Protein AF-A0AAW7TKP1-F1 (afdb_monomer)

Mean predicted aligned error: 6.32 Å

Sequence (154 aa):
MILLLLFVLLWIGGAIVLLIDHKNSASKWASVIAFVGGFGGLSVVIEENMMPYSASSTVVKLIVDLLSFICHYVTPYAFLMFSITYSGLFSLIYQKRLTYILLTPILFMAIKYPIYPISVPYHIALWWVAPYIVFGICLLLLSYIKETHPILKR

Solvent-accessible surface area (backbone atoms only — not comparable to full-atom values): 7925 Å² total; per-residue (Å²): 111,68,46,55,53,50,21,51,51,26,39,51,53,15,49,51,41,31,69,75,36,59,86,43,65,28,37,40,26,51,17,48,27,24,44,31,48,18,29,39,27,47,20,52,47,47,48,72,70,42,37,86,84,41,74,84,42,66,64,62,54,44,50,32,26,49,27,40,49,41,23,69,50,49,22,44,47,29,46,26,52,18,22,51,51,60,40,66,82,59,54,76,68,54,50,57,51,46,58,59,59,65,42,46,64,50,54,50,47,62,74,75,36,58,56,68,77,62,63,84,58,58,78,65,50,44,73,54,44,50,56,32,47,54,51,22,49,54,36,44,52,54,35,51,55,55,67,74,44,68,83,77,77,119

Foldseek 3Di:
DVLVVQLVVLQVVLVVLCVVCVPQQLSPLSSVLSNLLSLLSVLVVLCVPPCVPPVPDPVSLLSSLVSVLSNLQVNLVSLLLSLVSLLPPDDPVVSVVCNVVLCVVSVVCPVPADSVVDDDPVVSSCVSSVCSNVNSVVSVVNSVVVVVCPVPVD

Radius of gyration: 17.74 Å; Cα contacts (8 Å, |Δi|>4): 163; chains: 1; bounding box: 47×33×51 Å

Organism: NCBI:txid198467

Secondary structure (DSSP, 8-state):
-HHHHHHHHHHHHHHHHHHH-TT-HHHHHHHHHHHHHHHHHHHHHHHHHHHHHHTT-HHHHHHHHHHHHIIIIIHHHHHHHHHHHHH--S-HHHHHHHHHHHHHHHHHHHHHS-TTTT---HHHHHHHHHHHHHHHHHHHHHHHHHHH-GGG--

Structure (mmCIF, N/CA/C/O backbone):
data_AF-A0AAW7TKP1-F1
#
_entry.id   AF-A0AAW7TKP1-F1
#
loop_
_atom_site.group_PDB
_atom_site.id
_atom_site.type_symbol
_atom_site.label_atom_id
_atom_site.label_alt_id
_atom_site.label_comp_id
_atom_site.label_asym_id
_atom_site.label_entity_id
_atom_site.label_seq_id
_atom_site.pdbx_PDB_ins_code
_atom_site.Cartn_x
_atom_site.Cartn_y
_atom_site.Cartn_z
_atom_site.occupancy
_atom_site.B_iso_or_equiv
_atom_site.auth_seq_id
_atom_site.auth_comp_id
_atom_site.auth_asym_id
_atom_site.auth_atom_id
_atom_site.pdbx_PDB_model_num
ATOM 1 N N . MET A 1 1 ? -0.228 14.070 -18.454 1.00 72.94 1 MET A N 1
ATOM 2 C CA . MET A 1 1 ? -0.538 15.280 -17.639 1.00 72.94 1 MET A CA 1
ATOM 3 C C . MET A 1 1 ? -1.535 15.011 -16.506 1.00 72.94 1 MET A C 1
ATOM 5 O O . MET A 1 1 ? -1.252 15.397 -15.382 1.00 72.94 1 MET A O 1
ATOM 9 N N . ILE A 1 2 ? -2.663 14.328 -16.749 1.00 85.69 2 ILE A N 1
ATOM 10 C CA . ILE A 1 2 ? -3.655 14.020 -15.693 1.00 85.69 2 ILE A CA 1
ATOM 11 C C . ILE A 1 2 ? -3.067 13.120 -14.591 1.00 85.69 2 ILE A C 1
ATOM 13 O O . ILE A 1 2 ? -3.224 13.416 -13.412 1.00 85.69 2 ILE A O 1
ATOM 17 N N . LEU A 1 3 ? -2.327 12.068 -14.964 1.00 86.06 3 LEU A N 1
ATOM 18 C CA . LEU A 1 3 ? -1.694 11.144 -14.009 1.00 86.06 3 LEU A CA 1
ATOM 19 C C . LEU A 1 3 ? -0.605 11.812 -13.158 1.00 86.06 3 LEU A C 1
ATOM 21 O O . LEU A 1 3 ? -0.470 11.492 -11.978 1.00 86.06 3 LEU A O 1
ATOM 25 N N . LEU A 1 4 ? 0.106 12.789 -13.737 1.00 85.88 4 LEU A N 1
ATOM 26 C CA . LEU A 1 4 ? 1.061 13.637 -13.021 1.00 85.88 4 LEU A CA 1
ATOM 27 C C . LEU A 1 4 ? 0.357 14.384 -11.882 1.00 85.88 4 LEU A C 1
ATOM 29 O O . LEU A 1 4 ? 0.762 14.320 -10.727 1.00 85.88 4 LEU A O 1
ATOM 33 N N . LEU A 1 5 ? -0.740 15.063 -12.214 1.00 87.94 5 LEU A N 1
ATOM 34 C CA . LEU A 1 5 ? -1.515 15.827 -11.247 1.00 87.94 5 LEU A CA 1
ATOM 35 C C . LEU A 1 5 ? -2.135 14.910 -10.181 1.00 87.94 5 LEU A C 1
ATOM 37 O O . LEU A 1 5 ? -2.101 15.241 -9.000 1.00 87.94 5 LEU A O 1
ATOM 41 N N . LEU A 1 6 ? -2.624 13.732 -10.577 1.00 88.94 6 LEU A N 1
ATOM 42 C CA . LEU A 1 6 ? -3.191 12.745 -9.661 1.00 88.94 6 LEU A CA 1
ATOM 43 C C . LEU A 1 6 ? -2.174 12.263 -8.617 1.00 88.94 6 LEU A C 1
ATOM 45 O O . LEU A 1 6 ? -2.483 12.309 -7.427 1.00 88.94 6 LEU A O 1
ATOM 49 N N . PHE A 1 7 ? -0.964 11.842 -9.015 1.00 88.94 7 PHE A N 1
ATOM 50 C CA . PHE A 1 7 ? 0.013 11.366 -8.025 1.00 88.94 7 PHE A CA 1
ATOM 51 C C . PHE A 1 7 ? 0.472 12.492 -7.092 1.00 88.94 7 PHE A C 1
ATOM 53 O O . PHE A 1 7 ? 0.628 12.261 -5.894 1.00 88.94 7 PHE A O 1
ATOM 60 N N . VAL A 1 8 ? 0.639 13.714 -7.616 1.00 90.25 8 VAL A N 1
ATOM 61 C CA . VAL A 1 8 ? 1.037 14.879 -6.813 1.00 90.25 8 VAL A CA 1
ATOM 62 C C . VAL A 1 8 ? -0.033 15.200 -5.773 1.00 90.25 8 VAL A C 1
ATOM 64 O O . VAL A 1 8 ? 0.290 15.364 -4.598 1.00 90.25 8 VAL A O 1
ATOM 67 N N . LEU A 1 9 ? -1.309 15.231 -6.168 1.00 90.75 9 LEU A N 1
ATOM 68 C CA . LEU A 1 9 ? -2.412 15.466 -5.235 1.00 90.75 9 LEU A CA 1
ATOM 69 C C . LEU A 1 9 ? -2.511 14.372 -4.170 1.00 90.75 9 LEU A C 1
ATOM 71 O O . LEU A 1 9 ? -2.720 14.687 -3.000 1.00 90.75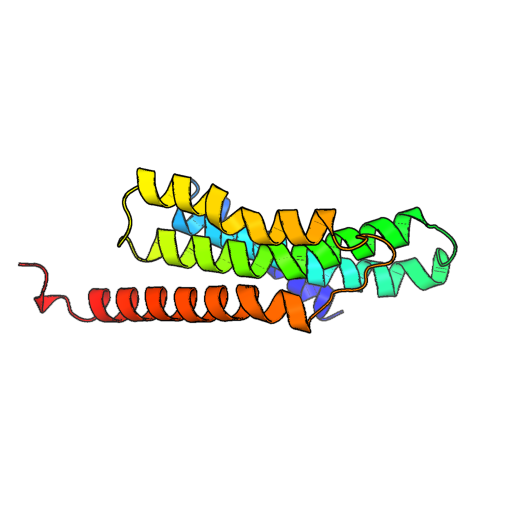 9 LEU A O 1
ATOM 75 N N . LEU A 1 10 ? -2.327 13.105 -4.550 1.00 90.69 10 LEU A N 1
ATOM 76 C CA . LEU A 1 10 ? -2.337 11.993 -3.602 1.00 90.69 10 LEU A CA 1
ATOM 77 C C . LEU A 1 10 ? -1.198 12.110 -2.585 1.00 90.69 10 LEU A C 1
ATOM 79 O O . LEU A 1 10 ? -1.433 11.974 -1.388 1.00 90.69 10 LEU A O 1
ATOM 83 N N . TRP A 1 11 ? 0.023 12.409 -3.026 1.00 92.50 11 TRP A N 1
ATOM 84 C CA . TRP A 1 11 ? 1.164 12.545 -2.120 1.00 92.50 11 TRP A CA 1
ATOM 85 C C . TRP A 1 11 ? 1.052 13.766 -1.212 1.00 92.50 11 TRP A C 1
ATOM 87 O O . TRP A 1 11 ? 1.346 13.661 -0.024 1.00 92.50 11 TRP A O 1
ATOM 97 N N . ILE A 1 12 ? 0.578 14.902 -1.731 1.00 93.00 12 ILE A N 1
ATOM 98 C CA . ILE A 1 12 ? 0.330 16.098 -0.917 1.00 93.00 12 ILE A CA 1
ATOM 99 C C . ILE A 1 12 ? -0.773 15.815 0.108 1.00 93.00 12 ILE A C 1
ATOM 101 O O . ILE A 1 12 ? -0.577 16.066 1.295 1.00 93.00 12 ILE A O 1
ATOM 105 N N . GLY A 1 13 ? -1.906 15.249 -0.316 1.00 89.31 13 GLY A N 1
ATOM 106 C CA . GLY A 1 13 ? -3.006 14.896 0.583 1.00 89.31 13 GLY A CA 1
ATOM 107 C C . GLY A 1 13 ? -2.575 13.899 1.660 1.00 89.31 13 GLY A C 1
ATOM 108 O O . GLY A 1 13 ? -2.834 14.116 2.843 1.00 89.31 13 GLY A O 1
ATOM 109 N N . GLY A 1 14 ? -1.840 12.855 1.271 1.00 88.69 14 GLY A N 1
ATOM 110 C CA . GLY A 1 14 ? -1.263 11.880 2.194 1.00 88.69 14 GLY A CA 1
ATOM 111 C C . GLY A 1 14 ? -0.283 12.510 3.183 1.00 88.69 14 GLY A C 1
ATOM 112 O O . GLY A 1 14 ? -0.361 12.234 4.377 1.00 88.69 14 GLY A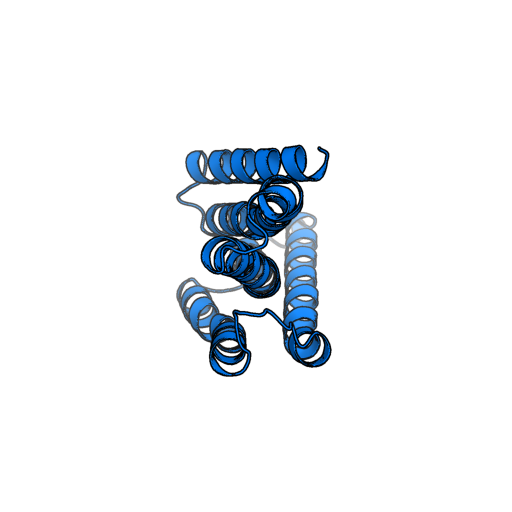 O 1
ATOM 113 N N . ALA A 1 15 ? 0.599 13.401 2.725 1.00 91.31 15 ALA A N 1
ATOM 114 C CA . ALA A 1 15 ? 1.535 14.110 3.594 1.00 91.31 15 ALA A CA 1
ATOM 115 C C . ALA A 1 15 ? 0.811 15.013 4.603 1.00 91.31 15 ALA A C 1
ATOM 117 O O . ALA A 1 15 ? 1.148 15.003 5.784 1.00 91.31 15 ALA A O 1
ATOM 118 N N . ILE A 1 16 ? -0.208 15.755 4.165 1.00 91.44 16 ILE A N 1
ATOM 119 C CA . ILE A 1 16 ? -1.001 16.629 5.038 1.00 91.44 16 ILE A CA 1
ATOM 120 C C . ILE A 1 16 ? -1.693 15.811 6.133 1.00 91.44 16 ILE A C 1
ATOM 122 O O . ILE A 1 16 ? -1.568 16.142 7.312 1.00 91.44 16 ILE A O 1
ATOM 126 N N . VAL A 1 17 ? -2.378 14.721 5.769 1.00 89.31 17 VAL A N 1
ATOM 127 C CA . VAL A 1 17 ? -3.066 13.848 6.736 1.00 89.31 17 VAL A CA 1
ATOM 128 C C . VAL A 1 17 ? -2.075 13.252 7.735 1.00 89.31 17 VAL A C 1
ATOM 130 O O . VAL A 1 17 ? -2.345 13.241 8.939 1.00 89.31 17 VAL A O 1
ATOM 133 N N . LEU A 1 18 ? -0.907 12.813 7.257 1.00 89.56 18 LEU A N 1
ATOM 134 C CA . LEU A 1 18 ? 0.144 12.277 8.111 1.00 89.56 18 LEU A CA 1
ATOM 135 C C . LEU A 1 18 ? 0.643 13.326 9.111 1.00 89.56 18 LEU A C 1
ATOM 137 O O . LEU A 1 18 ? 0.823 13.002 10.277 1.00 89.56 18 LEU A O 1
ATOM 141 N N . LEU A 1 19 ? 0.859 14.571 8.681 1.00 89.44 19 LEU A N 1
ATOM 142 C CA . LEU A 1 19 ? 1.382 15.634 9.542 1.00 89.44 19 LEU A CA 1
ATOM 143 C C . LEU A 1 19 ? 0.359 16.091 10.590 1.00 89.44 19 LEU A C 1
ATOM 145 O O . LEU A 1 19 ? 0.723 16.287 11.750 1.00 89.44 19 LEU A O 1
ATOM 149 N N . ILE A 1 20 ? -0.912 16.222 10.203 1.00 89.25 20 ILE A N 1
ATOM 150 C CA . ILE A 1 20 ? -1.981 16.701 11.090 1.00 89.25 20 ILE A CA 1
ATOM 151 C C . ILE A 1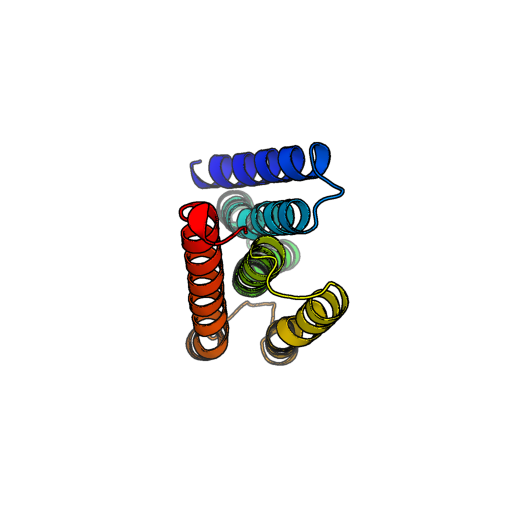 20 ? -2.320 15.657 12.160 1.00 89.25 20 ILE A C 1
ATOM 153 O O . ILE A 1 20 ? -2.430 16.001 13.335 1.00 89.25 20 ILE A O 1
ATOM 157 N N . ASP A 1 21 ? -2.464 14.385 11.777 1.00 85.38 21 ASP A N 1
ATOM 158 C CA . ASP A 1 21 ? -3.018 13.349 12.657 1.00 85.38 21 ASP A CA 1
ATOM 159 C C . ASP A 1 21 ? -2.144 12.081 12.715 1.00 85.38 21 ASP A C 1
ATOM 161 O O . ASP A 1 21 ? -2.617 10.944 12.686 1.00 85.38 21 ASP A O 1
ATOM 165 N N . HIS A 1 22 ? -0.823 12.267 12.836 1.00 80.00 22 HIS A N 1
ATOM 166 C CA . HIS A 1 22 ? 0.168 11.177 12.921 1.00 80.00 22 HIS A CA 1
ATOM 167 C C . HIS A 1 22 ? -0.082 10.177 14.068 1.00 80.00 22 HIS A C 1
ATOM 169 O O . HIS A 1 22 ? 0.401 9.038 14.031 1.00 80.00 22 HIS A O 1
ATOM 175 N N . LYS A 1 23 ? -0.791 10.586 15.130 1.00 81.19 23 LYS A N 1
ATOM 176 C CA . LYS A 1 23 ? -1.067 9.720 16.288 1.00 81.19 23 LYS A CA 1
ATOM 177 C C . LYS A 1 23 ? -2.171 8.714 15.983 1.00 81.19 23 LYS A C 1
ATOM 179 O O . LYS A 1 23 ? -2.091 7.574 16.449 1.00 81.19 23 LYS A O 1
ATOM 184 N N . ASN A 1 24 ? -3.152 9.097 15.171 1.00 86.75 24 ASN A N 1
ATOM 185 C CA . ASN A 1 24 ? -4.249 8.228 14.792 1.00 86.75 24 ASN A CA 1
ATOM 186 C C . ASN A 1 24 ? -3.784 7.149 13.805 1.00 86.75 24 ASN A C 1
ATOM 188 O O . ASN A 1 24 ? -3.141 7.410 12.786 1.00 86.75 24 ASN A O 1
ATOM 192 N N . SER A 1 25 ? -4.101 5.894 14.119 1.00 86.31 25 SER A N 1
ATOM 193 C CA . SER A 1 25 ? -3.718 4.762 13.274 1.00 86.31 25 SER A CA 1
ATOM 194 C C . SER A 1 25 ? -4.473 4.749 11.947 1.00 86.31 25 SER A C 1
ATOM 196 O O . SER A 1 25 ? -3.871 4.396 10.936 1.00 86.31 25 SER A O 1
ATOM 198 N N . ALA A 1 26 ? -5.731 5.201 11.925 1.00 88.06 26 ALA A N 1
ATOM 199 C CA . ALA A 1 26 ? -6.506 5.313 10.694 1.00 88.06 26 ALA A CA 1
ATOM 200 C C . ALA A 1 26 ? -5.905 6.369 9.754 1.00 88.06 26 ALA A C 1
ATOM 202 O O . ALA A 1 26 ? -5.650 6.077 8.591 1.00 88.06 26 ALA A O 1
ATOM 203 N N . SER A 1 27 ? -5.569 7.555 10.268 1.00 89.25 27 SER A N 1
ATOM 204 C CA . SER A 1 27 ? -4.945 8.637 9.490 1.00 89.25 27 SER A CA 1
ATOM 205 C C . SER A 1 27 ? -3.583 8.229 8.909 1.00 89.25 27 SER A C 1
ATOM 207 O O . SER A 1 27 ? -3.278 8.525 7.751 1.00 89.25 27 SER A O 1
ATOM 209 N N . LYS A 1 28 ? -2.789 7.447 9.656 1.00 91.25 28 LYS A N 1
ATOM 210 C CA . LYS A 1 28 ? -1.555 6.837 9.130 1.00 91.25 28 LYS A CA 1
ATOM 211 C C . LYS A 1 28 ? -1.826 5.899 7.956 1.00 91.25 28 LYS A C 1
ATOM 213 O O . LYS A 1 28 ? -1.181 6.036 6.922 1.00 91.25 28 LYS A O 1
ATOM 218 N N . TRP A 1 29 ? -2.778 4.974 8.081 1.00 93.31 29 TRP A N 1
ATOM 219 C CA . TRP A 1 29 ? -3.107 4.057 6.985 1.00 93.31 29 TRP A CA 1
ATOM 220 C C . TRP A 1 29 ? -3.737 4.767 5.782 1.00 93.31 29 TRP A C 1
ATOM 222 O O . TRP A 1 29 ? -3.398 4.427 4.653 1.00 93.31 29 TRP A O 1
ATOM 232 N N . ALA A 1 30 ? -4.553 5.802 5.997 1.00 91.62 30 ALA A N 1
ATOM 233 C CA . ALA A 1 30 ? -5.063 6.663 4.928 1.00 91.62 30 ALA A CA 1
ATOM 234 C C . ALA A 1 30 ? -3.922 7.326 4.141 1.00 91.62 30 ALA A C 1
ATOM 236 O O . ALA A 1 30 ? -3.920 7.330 2.911 1.00 91.62 30 ALA A O 1
ATOM 237 N N . SER A 1 31 ? -2.906 7.815 4.855 1.00 92.81 31 SER A N 1
ATOM 238 C CA . SER A 1 31 ? -1.706 8.391 4.243 1.00 92.81 31 SER A CA 1
ATOM 239 C C . SER A 1 31 ? -0.937 7.341 3.438 1.00 92.81 31 SER A C 1
ATOM 241 O O . SER A 1 31 ? -0.557 7.598 2.300 1.00 92.81 31 SER A O 1
ATOM 243 N N . VAL A 1 32 ? -0.763 6.130 3.986 1.00 93.56 32 VAL A N 1
ATOM 244 C CA . VAL A 1 32 ? -0.118 5.010 3.277 1.00 93.56 32 VAL A CA 1
ATOM 245 C C . VAL A 1 32 ? -0.859 4.676 1.981 1.00 93.56 32 VAL A C 1
ATOM 247 O O . VAL A 1 32 ? -0.207 4.521 0.955 1.00 93.56 32 VAL A O 1
ATOM 250 N N . ILE A 1 33 ? -2.196 4.623 1.986 1.00 93.75 33 ILE A N 1
ATOM 251 C CA . ILE A 1 33 ? -2.988 4.401 0.762 1.00 93.75 33 ILE A CA 1
ATOM 252 C C . ILE A 1 33 ? -2.688 5.475 -0.278 1.00 93.75 33 ILE A C 1
ATOM 254 O O . ILE A 1 33 ? -2.461 5.147 -1.440 1.00 93.75 33 ILE A O 1
ATOM 258 N N . ALA A 1 34 ? -2.663 6.744 0.130 1.00 93.25 34 ALA A N 1
ATOM 259 C CA . ALA A 1 34 ? -2.414 7.852 -0.780 1.00 93.25 34 ALA A CA 1
ATOM 260 C C . ALA A 1 34 ? -1.006 7.778 -1.403 1.00 93.25 34 ALA A C 1
ATOM 262 O O . ALA A 1 34 ? -0.854 7.934 -2.615 1.00 93.25 34 ALA A O 1
ATOM 263 N N . PHE A 1 35 ? 0.021 7.451 -0.612 1.00 93.50 35 PHE A N 1
ATOM 264 C CA . PHE A 1 35 ? 1.380 7.263 -1.129 1.00 93.50 35 PHE A CA 1
ATOM 265 C C . PHE A 1 35 ? 1.488 6.064 -2.072 1.00 93.50 35 PHE A C 1
ATOM 267 O O . PHE A 1 35 ? 2.029 6.192 -3.172 1.00 93.50 35 PHE A O 1
ATOM 274 N N . VAL A 1 36 ? 0.943 4.919 -1.656 1.00 93.56 36 VAL A N 1
ATOM 275 C CA . VAL A 1 36 ? 1.030 3.660 -2.400 1.00 93.56 36 VAL A CA 1
ATOM 276 C C . VAL A 1 36 ? 0.226 3.720 -3.701 1.00 93.56 36 VAL A C 1
ATOM 278 O O . VAL A 1 36 ? 0.727 3.294 -4.739 1.00 93.56 36 VAL A O 1
ATOM 281 N N . GLY A 1 37 ? -0.963 4.326 -3.682 1.00 89.75 37 GLY A N 1
ATOM 282 C CA . GLY A 1 37 ? -1.736 4.611 -4.892 1.00 89.75 37 GLY A CA 1
ATOM 283 C C . GLY A 1 37 ? -1.035 5.621 -5.807 1.00 89.75 37 GLY A C 1
ATOM 284 O O . GLY A 1 37 ? -1.071 5.484 -7.029 1.00 89.75 37 GLY A O 1
ATOM 285 N N . GLY A 1 38 ? -0.318 6.593 -5.232 1.00 91.44 38 GLY A N 1
ATOM 286 C CA . GLY A 1 38 ? 0.497 7.545 -5.987 1.00 91.44 38 GLY A CA 1
ATOM 287 C C . GLY A 1 38 ? 1.653 6.894 -6.758 1.00 91.44 38 GLY A C 1
ATOM 288 O O . GLY A 1 38 ? 1.995 7.375 -7.837 1.00 91.44 38 GLY A O 1
ATOM 289 N N . PHE A 1 39 ? 2.207 5.768 -6.288 1.00 92.50 39 PHE A N 1
ATOM 290 C CA . PHE A 1 39 ? 3.242 5.044 -7.037 1.00 92.50 39 PHE A CA 1
ATOM 291 C C . PHE A 1 39 ? 2.755 4.528 -8.395 1.00 92.50 39 PHE A C 1
ATOM 293 O O . PHE A 1 39 ? 3.554 4.481 -9.325 1.00 92.50 39 PHE A O 1
ATOM 300 N N . GLY A 1 40 ? 1.463 4.216 -8.548 1.00 88.19 40 GLY A N 1
ATOM 301 C CA . GLY A 1 40 ? 0.896 3.853 -9.851 1.00 88.19 40 GLY A CA 1
ATOM 302 C C . GLY A 1 40 ? 0.850 5.029 -10.826 1.00 88.19 40 GLY A C 1
ATOM 303 O O . GLY A 1 40 ? 1.154 4.878 -12.003 1.00 88.19 40 GLY A O 1
ATOM 304 N N . GLY A 1 41 ? 0.530 6.232 -10.341 1.00 88.62 41 GLY A N 1
ATOM 305 C CA . GLY A 1 41 ? 0.616 7.439 -11.168 1.00 88.62 41 GLY A CA 1
ATOM 306 C C . GLY A 1 41 ? 2.063 7.780 -11.537 1.00 88.62 41 GLY A C 1
ATOM 307 O O . GLY A 1 41 ? 2.339 8.156 -12.674 1.00 88.62 41 GLY A O 1
ATOM 308 N N . LEU A 1 42 ? 2.996 7.598 -10.596 1.00 90.50 42 LEU A N 1
ATOM 309 C CA . LEU A 1 42 ? 4.422 7.818 -10.826 1.00 90.50 42 LEU A CA 1
ATOM 310 C C . LEU A 1 42 ? 5.014 6.821 -11.833 1.00 90.50 42 LEU A C 1
ATOM 312 O O . LEU A 1 42 ? 5.810 7.236 -12.672 1.00 90.50 42 LEU A O 1
ATOM 316 N N . SER A 1 43 ? 4.631 5.538 -11.780 1.00 90.31 43 SER A N 1
ATOM 317 C CA . SER A 1 43 ? 5.151 4.521 -12.704 1.00 90.31 43 SER A CA 1
ATOM 318 C C . SER A 1 43 ? 4.815 4.864 -14.153 1.00 90.31 43 SER A C 1
ATOM 320 O O . SER A 1 43 ? 5.721 4.907 -14.980 1.00 90.31 43 SER A O 1
ATOM 322 N N . VAL A 1 44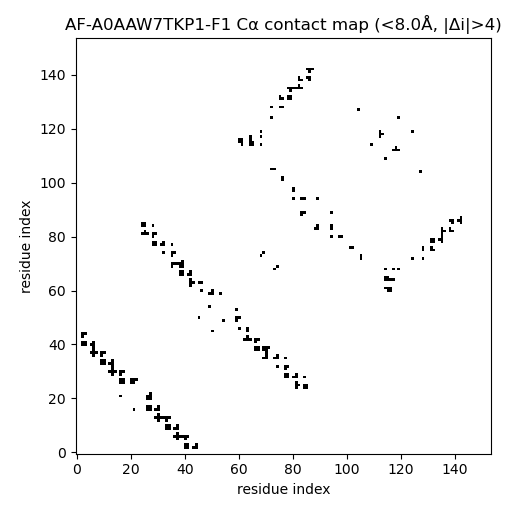 ? 3.561 5.234 -14.431 1.00 88.50 44 VAL A N 1
ATOM 323 C CA . VAL A 1 44 ? 3.124 5.636 -15.777 1.00 88.50 44 VAL A CA 1
ATOM 324 C C . VAL A 1 44 ? 3.787 6.938 -16.222 1.00 88.50 44 VAL A C 1
ATOM 326 O O . VAL A 1 44 ? 4.204 7.057 -17.367 1.00 88.50 44 VAL A O 1
ATOM 329 N N . VAL A 1 45 ? 3.955 7.916 -15.326 1.00 89.69 45 VAL A N 1
ATOM 330 C CA . VAL A 1 45 ? 4.662 9.163 -15.665 1.00 89.69 45 VAL A CA 1
ATOM 331 C C . VAL A 1 45 ? 6.114 8.883 -16.056 1.00 89.69 45 VAL A C 1
ATOM 333 O O . VAL A 1 45 ? 6.595 9.448 -17.038 1.00 89.69 45 VAL A O 1
ATOM 336 N N . ILE A 1 46 ? 6.819 8.026 -15.314 1.00 87.31 46 ILE A N 1
ATOM 337 C CA . ILE A 1 46 ? 8.191 7.633 -15.658 1.00 87.31 46 ILE A CA 1
ATOM 338 C C . ILE A 1 46 ? 8.194 6.868 -16.983 1.00 87.31 46 ILE A C 1
ATOM 340 O O . ILE A 1 46 ? 9.035 7.138 -17.836 1.00 87.31 46 ILE A O 1
ATOM 344 N N . GLU A 1 47 ? 7.242 5.961 -17.183 1.00 86.12 47 GLU A N 1
ATOM 345 C CA . GLU A 1 47 ? 7.119 5.184 -18.411 1.00 86.12 47 GLU A CA 1
ATOM 346 C C . GLU A 1 47 ? 6.932 6.090 -19.639 1.00 86.12 47 GLU A C 1
ATOM 348 O O . GLU A 1 47 ? 7.736 6.042 -20.568 1.00 86.12 47 GLU A O 1
ATOM 353 N N . GLU A 1 48 ? 5.951 6.993 -19.608 1.00 85.44 48 GLU A N 1
ATOM 354 C CA . GLU A 1 48 ? 5.621 7.902 -20.712 1.00 85.44 48 GLU A CA 1
ATOM 355 C C . GLU A 1 48 ? 6.747 8.898 -21.029 1.00 85.44 48 GLU A C 1
ATOM 357 O O . GLU A 1 48 ? 6.984 9.213 -22.195 1.00 85.44 48 GLU A O 1
ATOM 362 N N . ASN A 1 49 ? 7.444 9.413 -20.008 1.00 84.94 49 ASN A N 1
ATOM 363 C CA . ASN A 1 49 ? 8.417 10.495 -20.191 1.00 84.94 49 ASN A CA 1
ATOM 364 C C . ASN A 1 49 ? 9.863 10.004 -20.323 1.00 84.94 49 ASN A C 1
ATOM 366 O O . ASN A 1 49 ? 10.673 10.677 -20.958 1.00 84.94 49 ASN A O 1
ATOM 370 N N . MET A 1 50 ? 10.215 8.857 -19.733 1.00 76.62 50 MET A N 1
ATOM 371 C CA . MET A 1 50 ? 11.598 8.370 -19.698 1.00 76.62 50 MET A CA 1
ATOM 372 C C . MET A 1 50 ? 11.849 7.182 -20.625 1.00 76.62 50 MET A C 1
ATOM 374 O O . MET A 1 50 ? 12.957 7.088 -21.159 1.00 76.62 50 MET A O 1
ATOM 378 N N . MET A 1 51 ? 10.873 6.299 -20.887 1.00 70.19 51 MET A N 1
ATOM 379 C CA . MET A 1 51 ? 11.101 5.176 -21.812 1.00 70.19 51 MET A CA 1
ATOM 380 C C . MET A 1 51 ? 11.455 5.598 -23.246 1.00 70.19 51 MET A C 1
ATOM 382 O O . MET A 1 51 ? 12.330 4.944 -23.807 1.00 70.19 51 MET A O 1
ATOM 386 N N . PRO A 1 52 ? 10.912 6.680 -23.846 1.00 73.69 52 PRO A N 1
ATOM 387 C CA . PRO A 1 52 ? 11.296 7.082 -25.205 1.00 73.69 52 PRO A CA 1
ATOM 388 C C . PRO A 1 52 ? 12.792 7.407 -25.349 1.00 73.69 52 PRO A C 1
ATOM 390 O O . PRO A 1 52 ? 13.380 7.169 -26.399 1.00 73.69 52 PRO A O 1
ATOM 393 N N . TYR A 1 53 ? 13.420 7.908 -24.280 1.00 65.44 53 TYR A N 1
ATOM 394 C CA . TYR A 1 53 ? 14.827 8.328 -24.265 1.00 65.44 53 TYR A CA 1
ATOM 395 C C . TYR A 1 53 ? 15.773 7.281 -23.662 1.00 65.44 53 TYR A C 1
ATOM 397 O O . TYR A 1 53 ? 16.973 7.308 -23.919 1.00 65.44 53 TYR A O 1
ATOM 405 N N . SER A 1 54 ? 15.246 6.359 -22.852 1.00 61.00 54 SER A N 1
ATOM 406 C CA . SER A 1 54 ? 16.025 5.384 -22.077 1.00 61.00 54 SER A CA 1
ATOM 407 C C . SER A 1 54 ? 15.513 3.945 -22.226 1.00 61.00 54 SER A C 1
ATOM 409 O O . SER A 1 54 ? 15.716 3.118 -21.335 1.00 61.00 54 SER A O 1
ATOM 411 N N . ALA A 1 55 ? 14.885 3.624 -23.366 1.00 59.50 55 ALA A N 1
ATOM 412 C CA . ALA A 1 55 ? 14.259 2.330 -23.684 1.00 59.50 55 ALA A CA 1
ATOM 413 C C . ALA A 1 55 ? 15.170 1.101 -23.477 1.00 59.50 55 ALA A C 1
ATOM 415 O O . ALA A 1 55 ? 14.682 -0.022 -23.312 1.00 59.50 55 ALA A O 1
ATOM 416 N N . SER A 1 56 ? 16.490 1.300 -23.485 1.00 60.03 56 SER A N 1
ATOM 417 C CA . SER A 1 56 ? 17.527 0.285 -23.275 1.00 60.03 56 SER A CA 1
ATOM 418 C C . SER A 1 56 ? 18.009 0.162 -21.824 1.00 60.03 56 SER A C 1
ATOM 420 O O . SER A 1 56 ? 18.753 -0.764 -21.508 1.00 60.03 56 SER A O 1
ATOM 422 N N . SER A 1 57 ? 17.595 1.053 -20.919 1.00 80.50 57 SER A N 1
ATOM 423 C CA . SER A 1 57 ? 18.024 1.013 -19.523 1.00 80.50 57 SER A CA 1
ATOM 424 C C . SER A 1 57 ? 17.162 0.041 -18.708 1.00 80.50 57 SER A C 1
ATOM 426 O O . SER A 1 57 ? 16.028 0.319 -18.320 1.00 80.50 57 SER A O 1
ATOM 428 N N . THR A 1 58 ? 17.725 -1.131 -18.414 1.00 82.56 58 THR A N 1
ATOM 429 C CA . THR A 1 58 ? 17.112 -2.148 -17.539 1.00 82.56 58 THR A CA 1
ATOM 430 C C . THR A 1 58 ? 16.718 -1.570 -16.175 1.00 82.56 58 THR A C 1
ATOM 432 O O . THR A 1 58 ? 15.722 -1.981 -15.590 1.00 82.56 58 THR A O 1
ATOM 435 N N . VAL A 1 59 ? 17.466 -0.573 -15.691 1.00 84.88 59 VAL A N 1
ATOM 436 C CA . VAL A 1 59 ? 17.222 0.096 -14.406 1.00 84.88 59 VAL A CA 1
ATOM 437 C C . VAL A 1 59 ? 15.900 0.866 -14.400 1.00 84.88 59 VAL A C 1
ATOM 439 O O . VAL A 1 59 ? 15.135 0.730 -13.451 1.00 84.88 59 VAL A O 1
ATOM 442 N N . VAL A 1 60 ? 15.599 1.644 -15.446 1.00 85.12 60 VAL A N 1
ATOM 443 C CA . VAL A 1 60 ? 14.353 2.430 -15.494 1.00 85.12 60 VAL A CA 1
ATOM 444 C C . VAL A 1 60 ? 13.148 1.502 -15.567 1.00 85.12 60 VAL A C 1
ATOM 446 O O . VAL A 1 60 ? 12.184 1.704 -14.833 1.00 85.12 60 VAL A O 1
ATOM 449 N N . LYS A 1 61 ? 13.229 0.433 -16.367 1.00 85.25 61 LYS A N 1
ATOM 450 C CA . LYS A 1 61 ? 12.150 -0.560 -16.445 1.00 85.25 61 LYS A CA 1
ATOM 451 C C . LYS A 1 61 ? 11.935 -1.287 -15.118 1.00 85.25 61 LYS A C 1
ATOM 453 O O . LYS A 1 61 ? 10.798 -1.436 -14.692 1.00 85.25 61 LYS A O 1
ATOM 458 N N . LEU A 1 62 ? 13.013 -1.658 -14.421 1.00 87.38 62 LEU A N 1
ATOM 459 C CA . LEU A 1 62 ? 12.924 -2.248 -13.084 1.00 87.38 62 LEU A CA 1
ATOM 460 C C . LEU A 1 62 ? 12.225 -1.307 -12.089 1.00 87.38 62 LEU A C 1
ATOM 462 O O . LEU A 1 62 ? 11.413 -1.764 -11.291 1.00 87.38 62 LEU A O 1
ATOM 466 N N . ILE A 1 63 ? 12.516 -0.002 -12.134 1.00 88.88 63 ILE A N 1
ATOM 467 C CA . ILE A 1 63 ? 11.866 0.996 -11.271 1.00 88.88 63 ILE A CA 1
ATOM 468 C C . ILE A 1 63 ? 10.373 1.103 -11.591 1.00 88.88 63 ILE A C 1
ATOM 470 O O . ILE A 1 63 ? 9.559 1.056 -10.672 1.00 88.88 63 ILE A O 1
ATOM 474 N N . VAL A 1 64 ? 10.004 1.220 -12.870 1.00 89.38 64 VAL A N 1
ATOM 475 C CA . VAL A 1 64 ? 8.596 1.285 -13.301 1.00 89.38 64 VAL A CA 1
ATOM 476 C C . VAL A 1 64 ? 7.834 0.047 -12.830 1.00 89.38 64 VAL A C 1
ATOM 478 O O . VAL A 1 64 ? 6.775 0.171 -12.213 1.00 89.38 64 VAL A O 1
ATOM 481 N N . ASP A 1 65 ? 8.412 -1.133 -13.029 1.00 89.00 65 ASP A N 1
ATOM 482 C CA . ASP A 1 65 ? 7.811 -2.403 -12.636 1.00 89.00 65 ASP A CA 1
ATOM 483 C C . ASP A 1 65 ? 7.683 -2.538 -11.111 1.00 89.00 65 ASP A C 1
ATOM 485 O O . ASP A 1 65 ? 6.641 -2.961 -10.611 1.00 89.00 65 ASP A O 1
ATOM 489 N N . LEU A 1 66 ? 8.686 -2.102 -10.341 1.00 90.06 66 LEU A N 1
ATOM 490 C CA . LEU A 1 66 ? 8.617 -2.055 -8.876 1.00 90.06 66 LEU A CA 1
ATOM 491 C C . LEU A 1 66 ? 7.501 -1.130 -8.379 1.00 90.06 66 LEU A C 1
ATOM 493 O O . LEU A 1 66 ? 6.749 -1.492 -7.474 1.00 90.06 66 LEU A O 1
ATOM 497 N N . LEU A 1 67 ? 7.372 0.060 -8.965 1.00 91.31 67 LEU A N 1
ATOM 498 C CA . LEU A 1 67 ? 6.326 1.016 -8.603 1.00 91.31 67 LEU A CA 1
ATOM 499 C C . LEU A 1 67 ? 4.933 0.468 -8.935 1.00 91.31 67 LEU A C 1
ATOM 501 O O . LEU A 1 67 ? 4.017 0.543 -8.110 1.00 91.31 67 LEU A O 1
ATOM 505 N N . SER A 1 68 ? 4.794 -0.161 -10.102 1.00 89.75 68 SER A N 1
ATOM 506 C CA . SER A 1 68 ? 3.570 -0.845 -10.513 1.00 89.75 68 SER A CA 1
ATOM 507 C C . SER A 1 68 ? 3.240 -2.021 -9.589 1.00 89.75 68 SER A C 1
ATOM 509 O O . SER A 1 68 ? 2.086 -2.154 -9.183 1.00 89.75 68 SER A O 1
ATOM 511 N N . PHE A 1 69 ? 4.227 -2.826 -9.180 1.00 90.50 69 PHE A N 1
ATOM 512 C CA . PHE A 1 69 ? 4.062 -3.907 -8.200 1.00 90.50 69 PHE A CA 1
ATOM 513 C C . PHE A 1 69 ? 3.516 -3.375 -6.871 1.00 90.50 69 PHE A C 1
ATOM 515 O O . PHE A 1 69 ? 2.532 -3.898 -6.339 1.00 90.50 69 PHE A O 1
ATOM 522 N N . ILE A 1 70 ? 4.133 -2.311 -6.345 1.00 91.38 70 ILE A N 1
ATOM 523 C CA . ILE A 1 70 ? 3.723 -1.688 -5.086 1.00 91.38 70 ILE A CA 1
ATOM 524 C C . ILE A 1 70 ? 2.275 -1.197 -5.200 1.00 91.38 70 ILE A C 1
ATOM 526 O O . ILE A 1 70 ? 1.451 -1.520 -4.345 1.00 91.38 70 ILE A O 1
ATOM 530 N N . CYS A 1 71 ? 1.934 -0.493 -6.279 1.00 91.19 71 CYS A N 1
ATOM 531 C CA . CYS A 1 71 ? 0.577 -0.004 -6.493 1.00 91.19 71 CYS A CA 1
ATOM 532 C C . CYS A 1 71 ? -0.452 -1.144 -6.583 1.00 91.19 71 CYS A C 1
ATOM 534 O O . CYS A 1 71 ? -1.508 -1.065 -5.958 1.00 91.19 71 CYS A O 1
ATOM 536 N N . HIS A 1 72 ? -0.173 -2.220 -7.320 1.00 89.69 72 HIS A N 1
ATOM 537 C CA . HIS A 1 72 ? -1.149 -3.295 -7.525 1.00 89.69 72 HIS A CA 1
ATOM 538 C C . HIS A 1 72 ? -1.391 -4.134 -6.269 1.00 89.69 72 HIS A C 1
ATOM 540 O O . HIS A 1 72 ? -2.525 -4.541 -6.014 1.00 89.69 72 HIS A O 1
ATOM 546 N N . TYR A 1 73 ? -0.348 -4.397 -5.479 1.00 90.75 73 TYR A N 1
ATOM 547 C CA . TYR A 1 73 ? -0.454 -5.343 -4.370 1.00 90.75 73 TYR A CA 1
ATOM 548 C C . TYR A 1 73 ? -0.525 -4.683 -2.997 1.00 90.75 73 TYR A C 1
ATOM 550 O O . TYR A 1 73 ? -1.263 -5.147 -2.130 1.00 90.75 73 TYR A O 1
ATOM 558 N N . VAL A 1 74 ? 0.194 -3.584 -2.777 1.00 93.50 74 VAL A N 1
ATOM 559 C CA . VAL A 1 74 ? 0.223 -2.931 -1.462 1.00 93.50 74 VAL A CA 1
ATOM 560 C C . VAL A 1 74 ? -1.012 -2.047 -1.259 1.00 93.50 74 VAL A C 1
ATOM 562 O O . VAL A 1 74 ? -1.487 -1.943 -0.130 1.00 93.50 74 VAL A O 1
ATOM 565 N N . 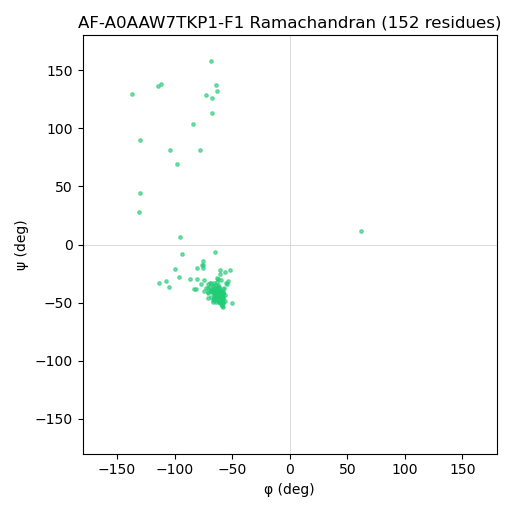THR A 1 75 ? -1.597 -1.475 -2.320 1.00 93.44 75 THR A N 1
ATOM 566 C CA . THR A 1 75 ? -2.808 -0.632 -2.221 1.00 93.44 75 THR A CA 1
ATOM 567 C C . THR A 1 75 ? -4.007 -1.354 -1.594 1.00 93.44 75 THR A C 1
ATOM 569 O O . THR A 1 75 ? -4.539 -0.835 -0.611 1.00 93.44 75 THR A O 1
ATOM 572 N N . PRO A 1 76 ? -4.449 -2.536 -2.075 1.00 93.94 76 PRO A N 1
ATOM 573 C CA . PRO A 1 76 ? -5.605 -3.222 -1.484 1.00 93.94 76 PRO A CA 1
ATOM 574 C C . PRO A 1 76 ? -5.370 -3.644 -0.029 1.00 93.94 76 PRO A C 1
ATOM 576 O O . PRO A 1 76 ? -6.291 -3.618 0.785 1.00 93.94 76 PRO A O 1
ATOM 579 N N . TYR A 1 77 ? -4.130 -3.976 0.327 1.00 95.00 77 TYR A N 1
ATOM 580 C CA . TYR A 1 77 ? -3.741 -4.230 1.712 1.00 95.00 77 TYR A CA 1
ATOM 581 C C . TYR A 1 77 ? -3.816 -2.969 2.579 1.00 95.00 77 TYR A C 1
ATOM 583 O O . TYR A 1 77 ? -4.414 -3.000 3.655 1.00 95.00 77 TYR A O 1
ATOM 591 N N . ALA A 1 78 ? -3.254 -1.851 2.110 1.00 94.88 78 ALA A N 1
ATOM 592 C CA . ALA A 1 78 ? -3.296 -0.580 2.824 1.00 94.88 78 ALA A CA 1
ATOM 593 C C . ALA A 1 78 ? -4.744 -0.105 3.022 1.00 94.88 78 ALA A C 1
ATOM 595 O O . ALA A 1 78 ? -5.094 0.336 4.117 1.00 94.88 78 ALA A O 1
ATOM 596 N N . PHE A 1 79 ? -5.596 -0.275 2.002 1.00 95.81 79 PHE A N 1
ATOM 597 C CA . PHE A 1 79 ? -7.034 -0.016 2.076 1.00 95.81 79 PHE A CA 1
ATOM 598 C C . PHE A 1 79 ? -7.708 -0.835 3.172 1.00 95.81 79 PHE A C 1
ATOM 600 O O . PHE A 1 79 ? -8.396 -0.282 4.027 1.00 95.81 79 PHE A O 1
ATOM 607 N N . LEU A 1 80 ? -7.470 -2.145 3.199 1.00 95.94 80 LEU A N 1
ATOM 608 C CA . LEU A 1 80 ? -8.084 -2.993 4.208 1.00 95.94 80 LEU A CA 1
ATOM 609 C C . LEU A 1 80 ? -7.608 -2.639 5.627 1.00 95.94 80 LEU A C 1
ATOM 611 O O . LEU A 1 80 ? -8.415 -2.580 6.556 1.00 95.94 80 LEU A O 1
ATOM 615 N N . MET A 1 81 ? -6.314 -2.360 5.804 1.00 95.50 81 MET A N 1
ATOM 616 C CA . MET A 1 81 ? -5.768 -1.936 7.095 1.00 95.50 81 MET A CA 1
ATOM 617 C C . MET A 1 81 ? -6.333 -0.589 7.557 1.00 95.50 81 MET A C 1
ATOM 619 O O . MET A 1 81 ? -6.624 -0.420 8.745 1.00 95.50 81 MET A O 1
ATOM 623 N N . PHE A 1 82 ? -6.559 0.350 6.637 1.00 95.06 82 PHE A N 1
ATOM 624 C CA . PHE A 1 82 ? -7.304 1.572 6.929 1.00 95.06 82 PHE A CA 1
ATOM 625 C C . PHE A 1 82 ? -8.715 1.255 7.422 1.00 95.06 82 PHE A C 1
ATOM 627 O O . PHE A 1 82 ? -9.066 1.681 8.517 1.00 95.06 82 PHE A O 1
ATOM 634 N N . SER A 1 83 ? -9.490 0.440 6.703 1.00 94.62 83 SER A N 1
ATOM 635 C CA . SER A 1 83 ? -10.848 0.071 7.122 1.00 94.62 83 SER A CA 1
ATOM 636 C C . SER A 1 83 ? -10.885 -0.607 8.496 1.00 94.62 83 SER A C 1
ATOM 638 O O . SER A 1 83 ? -11.732 -0.284 9.330 1.00 94.62 83 SER A O 1
ATOM 640 N N . ILE A 1 84 ? -9.942 -1.513 8.775 1.00 93.94 84 ILE A N 1
ATOM 641 C CA . ILE A 1 84 ? -9.808 -2.189 10.074 1.00 93.94 84 ILE A CA 1
ATOM 642 C C . ILE A 1 84 ? -9.540 -1.175 11.189 1.00 93.94 84 ILE A C 1
ATOM 644 O O . ILE A 1 84 ? -10.217 -1.204 12.219 1.00 93.94 84 ILE A O 1
ATOM 648 N N . THR A 1 85 ? -8.569 -0.281 10.992 1.00 92.62 85 THR A N 1
ATOM 649 C CA . THR A 1 85 ? -8.186 0.709 12.009 1.00 92.62 85 THR A CA 1
ATOM 650 C C . THR A 1 85 ? -9.23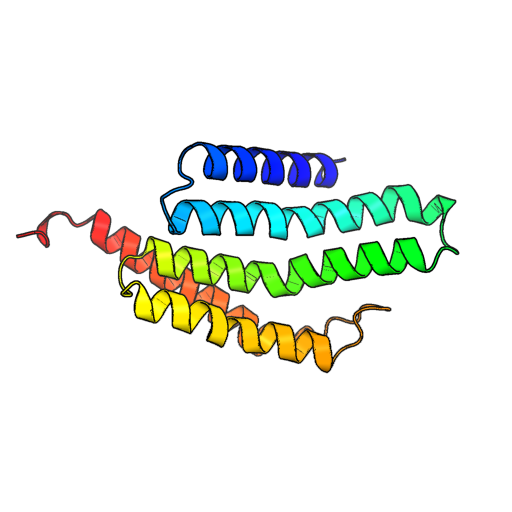2 1.803 12.198 1.00 92.62 85 THR A C 1
ATOM 652 O O . THR A 1 85 ? -9.438 2.239 13.328 1.00 92.62 85 THR A O 1
ATOM 655 N N . TYR A 1 86 ? -9.931 2.192 11.132 1.00 90.31 86 TYR A N 1
ATOM 656 C CA . TYR A 1 86 ? -11.006 3.179 11.162 1.00 90.31 86 TYR A CA 1
ATOM 657 C C . TYR A 1 86 ? -12.271 2.645 11.848 1.00 90.31 86 TYR A C 1
ATOM 659 O O . TYR A 1 86 ? -12.854 3.339 12.671 1.00 90.31 86 TYR A O 1
ATOM 667 N N . SER A 1 87 ? -12.657 1.388 11.590 1.00 89.81 87 SER A N 1
ATOM 668 C CA . SER A 1 87 ? -13.896 0.802 12.136 1.00 89.81 87 SER A CA 1
ATOM 669 C C . SER A 1 87 ? -13.961 0.743 13.670 1.00 89.81 87 SER A C 1
ATOM 671 O O . SER A 1 87 ? -15.038 0.594 14.248 1.00 89.81 87 SER A O 1
ATOM 673 N N . GLY A 1 88 ? -12.808 0.771 14.348 1.00 86.25 88 GLY A N 1
ATOM 674 C CA . GLY A 1 88 ? -12.721 0.634 15.804 1.00 86.25 88 GLY A CA 1
ATOM 675 C C . GLY A 1 88 ? -13.233 -0.707 16.355 1.00 86.25 88 GLY A C 1
ATOM 676 O O . GLY A 1 88 ? -13.402 -0.837 17.565 1.00 86.25 88 GLY A O 1
ATOM 677 N N . LEU A 1 89 ? -13.491 -1.705 15.498 1.00 87.31 89 LEU A N 1
ATOM 678 C CA . LEU A 1 89 ? -14.036 -3.012 15.893 1.00 87.31 89 LEU A CA 1
ATOM 679 C C . LEU A 1 89 ? -12.972 -3.969 16.448 1.00 87.31 89 LEU A C 1
ATOM 681 O O . LEU A 1 89 ? -13.295 -4.927 17.146 1.00 87.31 89 LEU A O 1
ATOM 685 N N . PHE A 1 90 ? -11.698 -3.714 16.148 1.00 89.50 90 PHE A N 1
ATOM 686 C CA . PHE A 1 90 ? -10.583 -4.588 16.501 1.00 89.50 90 PHE A CA 1
ATOM 687 C C . PHE A 1 90 ? -9.688 -3.938 17.553 1.00 89.50 90 PHE A C 1
ATOM 689 O O . PHE A 1 90 ? -9.335 -2.764 17.436 1.00 89.50 90 PHE A O 1
ATOM 696 N N . SER A 1 91 ? -9.246 -4.716 18.547 1.00 89.88 91 SER A N 1
ATOM 697 C CA . SER A 1 91 ? -8.259 -4.243 19.524 1.00 89.88 91 SER A CA 1
ATOM 698 C C . SER A 1 91 ? -6.887 -4.026 18.875 1.00 89.88 91 SER A C 1
ATOM 700 O O . SER A 1 91 ? -6.553 -4.645 17.863 1.00 89.88 91 SER A O 1
ATOM 702 N N . LEU A 1 92 ? -6.043 -3.196 19.495 1.00 87.56 92 LEU A N 1
ATOM 703 C CA . LEU A 1 92 ? -4.704 -2.871 18.986 1.00 87.56 92 LEU A CA 1
ATOM 704 C C . LEU A 1 92 ? -3.825 -4.118 18.744 1.00 87.56 92 LEU A C 1
ATOM 706 O O . LEU A 1 92 ? -3.013 -4.145 17.821 1.00 87.56 92 LEU A O 1
ATOM 710 N N . ILE A 1 93 ? -3.992 -5.166 19.559 1.00 91.00 93 ILE A N 1
ATOM 711 C CA . ILE A 1 93 ? -3.255 -6.433 19.424 1.00 91.00 93 ILE A CA 1
ATOM 712 C C . ILE A 1 93 ? -3.686 -7.167 18.150 1.00 91.00 93 ILE A C 1
ATOM 714 O O . ILE A 1 93 ? -2.834 -7.637 17.395 1.00 91.00 93 ILE A O 1
ATOM 718 N N . TYR A 1 94 ? -4.995 -7.235 17.888 1.00 91.19 94 TYR A N 1
ATOM 719 C CA . TYR A 1 94 ? -5.521 -7.857 16.674 1.00 91.19 94 TYR A CA 1
ATOM 720 C C . TYR A 1 94 ? -5.153 -7.057 15.431 1.00 91.19 94 TYR A C 1
ATOM 722 O O . TYR A 1 94 ? -4.732 -7.659 14.451 1.00 91.19 94 TYR A O 1
ATOM 730 N N . GLN A 1 95 ? -5.206 -5.724 15.491 1.00 90.50 95 GLN A N 1
ATOM 731 C CA . GLN A 1 95 ? -4.759 -4.868 14.390 1.00 90.50 95 GLN A CA 1
ATOM 732 C C . GLN A 1 95 ? -3.302 -5.167 14.014 1.00 90.50 95 GLN A C 1
ATOM 734 O O . GLN A 1 95 ? -3.020 -5.432 12.851 1.00 90.50 95 GLN A O 1
ATOM 739 N N . LYS A 1 96 ? -2.388 -5.227 14.997 1.00 90.00 96 LYS A N 1
ATOM 740 C CA . LYS A 1 96 ? -0.975 -5.573 14.753 1.00 90.00 96 LYS A CA 1
ATOM 741 C C . LYS A 1 96 ? -0.804 -6.965 14.149 1.00 90.00 96 LYS A C 1
ATOM 743 O O . LYS A 1 96 ? 0.010 -7.134 13.251 1.00 90.00 96 LYS A O 1
ATOM 748 N N . ARG A 1 97 ? -1.546 -7.968 14.629 1.00 92.81 97 ARG A N 1
ATOM 749 C CA . ARG A 1 97 ? -1.495 -9.328 14.063 1.00 92.81 97 ARG A CA 1
ATOM 750 C C . ARG A 1 97 ? -2.008 -9.355 12.623 1.00 92.81 97 ARG A C 1
ATOM 752 O O . ARG A 1 97 ? -1.366 -9.964 11.773 1.00 92.81 97 ARG A O 1
ATOM 759 N N . LEU A 1 98 ? -3.117 -8.669 12.350 1.00 92.50 98 LEU A N 1
ATOM 760 C CA . LEU A 1 98 ? -3.7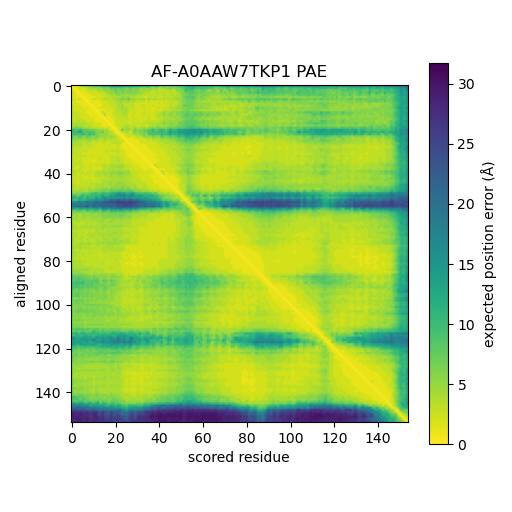06 -8.569 11.016 1.00 92.50 98 LEU A CA 1
ATOM 761 C C . LEU A 1 98 ? -2.765 -7.879 10.028 1.00 92.50 98 LEU A C 1
ATOM 763 O O . LEU A 1 98 ? -2.662 -8.362 8.909 1.00 92.50 98 LEU A O 1
ATOM 767 N N . THR A 1 99 ? -2.002 -6.862 10.445 1.00 91.25 99 THR A N 1
ATOM 768 C CA . THR A 1 99 ? -0.938 -6.259 9.621 1.00 91.25 99 THR A CA 1
ATOM 769 C C . THR A 1 99 ? -0.000 -7.327 9.049 1.00 91.25 99 THR A C 1
ATOM 771 O O . THR A 1 99 ? 0.234 -7.370 7.847 1.00 91.25 99 THR A O 1
ATOM 774 N N . TYR A 1 100 ? 0.509 -8.233 9.890 1.00 92.44 100 TYR A N 1
ATOM 775 C CA . TYR A 1 100 ? 1.450 -9.264 9.442 1.00 92.44 100 TYR A CA 1
ATOM 776 C C . TYR A 1 100 ? 0.772 -10.381 8.647 1.00 92.44 100 TYR A C 1
ATOM 778 O O . TYR A 1 100 ? 1.319 -10.836 7.647 1.00 92.44 100 TYR A O 1
ATOM 786 N N . ILE A 1 101 ? -0.425 -10.808 9.061 1.00 93.06 101 ILE A N 1
ATOM 787 C CA . ILE A 1 101 ? -1.172 -11.872 8.377 1.00 93.06 101 ILE A CA 1
ATOM 788 C C . ILE A 1 101 ? -1.590 -11.418 6.976 1.00 93.06 101 ILE A C 1
ATOM 790 O O . ILE A 1 101 ? -1.398 -12.149 6.008 1.00 93.06 101 ILE A O 1
ATOM 794 N N . LEU A 1 102 ? -2.122 -10.204 6.844 1.00 92.94 102 LEU A N 1
ATOM 795 C CA . LEU A 1 102 ? -2.633 -9.690 5.576 1.00 92.94 102 LEU A CA 1
ATOM 796 C C . LEU A 1 102 ? -1.521 -9.284 4.600 1.00 92.94 102 LEU A C 1
ATOM 798 O O . LEU A 1 102 ? -1.796 -9.134 3.410 1.00 92.94 102 LEU A O 1
ATOM 802 N N . LEU A 1 103 ? -0.278 -9.158 5.077 1.00 93.06 103 LEU A N 1
ATOM 803 C CA . LEU A 1 103 ? 0.912 -8.976 4.244 1.00 93.06 103 LEU A CA 1
ATOM 804 C C . LEU A 1 103 ? 1.346 -10.283 3.553 1.00 93.06 103 LEU A C 1
ATOM 806 O O . LEU A 1 103 ? 2.045 -10.243 2.539 1.00 93.06 103 LEU A O 1
ATOM 810 N N . THR A 1 104 ? 0.922 -11.446 4.064 1.00 92.25 104 THR A N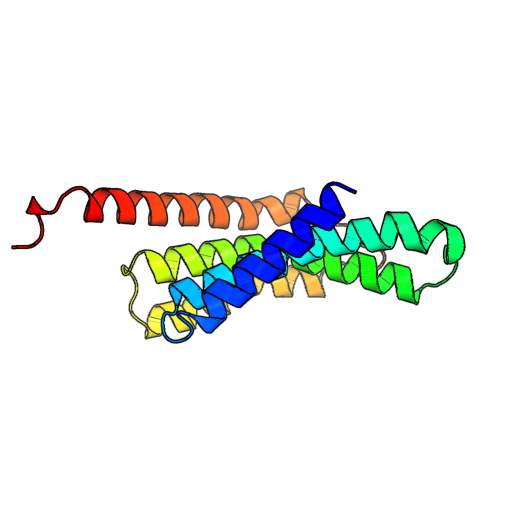 1
ATOM 811 C CA . THR A 1 104 ? 1.348 -12.755 3.538 1.00 92.25 104 THR A CA 1
ATOM 812 C C . THR A 1 104 ? 1.043 -12.971 2.051 1.00 92.25 104 THR A C 1
ATOM 814 O O . THR A 1 104 ? 1.946 -13.456 1.364 1.00 92.25 104 THR A O 1
ATOM 817 N N . PRO A 1 105 ? -0.116 -12.568 1.480 1.00 90.75 105 PRO A N 1
ATOM 818 C CA . PRO A 1 105 ? -0.363 -12.767 0.054 1.00 90.75 105 PRO A CA 1
ATOM 819 C C . PRO A 1 105 ? 0.549 -11.897 -0.809 1.00 90.75 105 PRO A C 1
ATOM 821 O O . PRO A 1 105 ? 0.994 -12.340 -1.860 1.00 90.75 105 PRO A O 1
ATOM 824 N N . ILE A 1 106 ? 0.900 -10.692 -0.349 1.00 91.81 106 ILE A N 1
ATOM 825 C CA . ILE A 1 106 ? 1.816 -9.801 -1.072 1.00 91.81 106 ILE A CA 1
ATOM 826 C C . ILE A 1 106 ? 3.211 -10.424 -1.142 1.00 91.81 106 ILE A C 1
ATOM 828 O O . ILE A 1 106 ? 3.808 -10.475 -2.215 1.00 91.81 106 ILE A O 1
ATOM 832 N N . LEU A 1 107 ? 3.716 -10.946 -0.017 1.00 91.50 107 LEU A N 1
ATOM 833 C CA . LEU A 1 107 ? 5.007 -11.642 0.022 1.00 91.50 107 LEU A CA 1
ATOM 834 C C . LEU A 1 107 ? 4.993 -12.903 -0.845 1.00 91.50 107 LEU A C 1
ATOM 836 O O . LEU A 1 107 ? 5.951 -13.164 -1.568 1.00 91.50 107 LEU A O 1
ATOM 840 N N . PHE A 1 108 ? 3.892 -13.657 -0.825 1.00 90.81 108 PHE A N 1
ATOM 841 C CA . PHE A 1 108 ? 3.715 -14.806 -1.706 1.00 90.81 108 PHE A CA 1
ATOM 842 C C . PHE A 1 108 ? 3.804 -14.404 -3.185 1.00 90.81 108 PHE A C 1
ATOM 844 O O . PHE A 1 108 ? 4.521 -15.052 -3.947 1.00 90.81 108 PHE A O 1
ATOM 851 N N . MET A 1 109 ? 3.144 -13.309 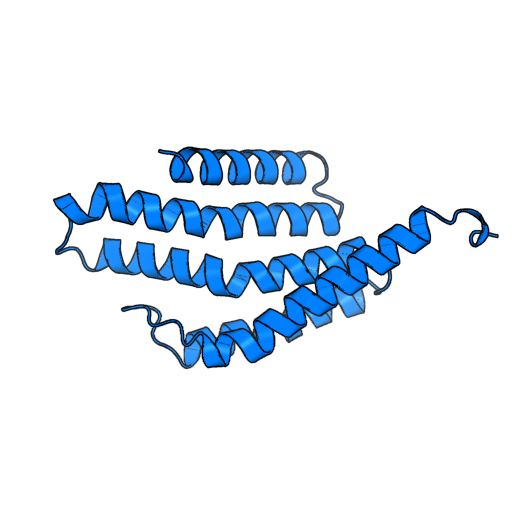-3.580 1.00 89.50 109 MET A N 1
ATOM 852 C CA . MET A 1 109 ? 3.205 -12.797 -4.952 1.00 89.50 109 MET A CA 1
ATOM 853 C C . MET A 1 109 ? 4.618 -12.328 -5.321 1.00 89.50 109 MET A C 1
ATOM 855 O O . MET A 1 109 ? 5.079 -12.645 -6.412 1.00 89.50 109 MET A O 1
ATOM 859 N N . ALA A 1 110 ? 5.327 -11.657 -4.405 1.00 87.81 110 ALA A N 1
ATOM 860 C CA . ALA A 1 110 ? 6.708 -11.205 -4.608 1.00 87.81 110 ALA A CA 1
ATOM 861 C C . ALA A 1 110 ? 7.705 -12.359 -4.820 1.00 87.81 110 ALA A C 1
ATOM 863 O O . ALA A 1 110 ? 8.667 -12.213 -5.566 1.00 87.81 110 ALA A O 1
ATOM 864 N N . ILE A 1 111 ? 7.497 -13.495 -4.144 1.00 88.75 111 ILE A N 1
ATOM 865 C CA . ILE A 1 111 ? 8.387 -14.665 -4.228 1.00 88.75 111 ILE A CA 1
ATOM 866 C C . ILE A 1 111 ? 8.063 -15.522 -5.457 1.00 88.75 111 ILE A C 1
ATOM 868 O O . ILE A 1 111 ? 8.965 -16.088 -6.072 1.00 88.75 111 ILE A O 1
ATOM 872 N N . LYS A 1 112 ? 6.776 -15.677 -5.793 1.00 87.25 112 LYS A N 1
ATOM 873 C CA . LYS A 1 112 ? 6.334 -16.579 -6.867 1.00 87.25 112 LYS A CA 1
ATOM 874 C C . LYS A 1 112 ? 6.343 -15.951 -8.252 1.00 87.25 112 LYS A C 1
ATOM 876 O O . LYS A 1 112 ? 6.525 -16.692 -9.215 1.00 87.25 112 LYS A O 1
ATOM 881 N N . TYR A 1 113 ? 6.145 -14.639 -8.358 1.00 85.62 113 TYR A N 1
ATOM 882 C CA . TYR A 1 113 ? 6.073 -13.948 -9.642 1.00 85.62 113 TYR A CA 1
ATOM 883 C C . TYR A 1 113 ? 7.245 -12.987 -9.807 1.00 85.62 113 TYR A C 1
ATOM 885 O O . TYR A 1 113 ? 7.577 -12.265 -8.865 1.00 85.62 113 TYR A O 1
ATOM 893 N N . PRO A 1 114 ? 7.877 -12.961 -10.993 1.00 78.81 114 PRO A N 1
ATOM 894 C CA . PRO A 1 114 ? 8.963 -12.036 -11.252 1.00 78.81 114 PRO A CA 1
ATOM 895 C C . PRO A 1 114 ? 8.444 -10.601 -11.166 1.00 78.81 114 PRO A C 1
ATOM 897 O O . PRO A 1 114 ? 7.416 -10.250 -11.748 1.00 78.81 114 PRO A O 1
ATOM 900 N N . ILE A 1 115 ? 9.183 -9.773 -10.432 1.00 74.62 115 ILE A N 1
ATOM 901 C CA . ILE A 1 115 ? 8.927 -8.334 -10.367 1.00 74.62 115 ILE A CA 1
ATOM 902 C C . ILE A 1 115 ? 9.379 -7.667 -11.670 1.00 74.62 115 ILE A C 1
ATOM 904 O O . ILE A 1 115 ? 8.755 -6.704 -12.079 1.00 74.62 115 ILE A O 1
ATOM 908 N N . TYR A 1 116 ? 10.409 -8.199 -12.343 1.00 70.06 116 TYR A N 1
ATOM 909 C CA . TYR A 1 116 ? 10.884 -7.721 -13.643 1.00 70.06 116 TYR A CA 1
ATOM 910 C C . TYR A 1 116 ? 11.200 -8.891 -14.597 1.00 70.06 116 TYR A C 1
ATOM 912 O O . TYR A 1 116 ? 11.967 -9.779 -14.207 1.00 70.06 116 TYR A O 1
ATOM 920 N N . PRO A 1 117 ? 10.683 -8.888 -15.843 1.00 69.25 117 PRO A N 1
ATOM 921 C CA . PRO A 1 117 ? 9.598 -8.027 -16.322 1.00 69.25 117 PRO A CA 1
ATOM 922 C C . PRO A 1 117 ? 8.301 -8.342 -15.568 1.00 69.25 117 PRO A C 1
ATOM 924 O O . PRO A 1 117 ? 7.989 -9.515 -15.336 1.00 69.25 117 PRO A O 1
ATOM 927 N N . ILE A 1 118 ? 7.557 -7.313 -15.161 1.00 74.44 118 ILE A N 1
ATOM 928 C CA . ILE A 1 118 ? 6.342 -7.527 -14.382 1.00 74.44 118 ILE A CA 1
ATOM 929 C C . ILE A 1 118 ? 5.278 -8.219 -15.235 1.00 74.44 118 ILE A C 1
ATOM 931 O O . ILE A 1 118 ? 4.884 -7.762 -16.304 1.00 74.44 118 ILE A O 1
ATOM 935 N N . SER A 1 119 ? 4.774 -9.338 -14.729 1.00 75.25 119 SER A N 1
ATOM 936 C CA . SER A 1 119 ? 3.602 -10.010 -15.279 1.00 75.25 119 SER A CA 1
ATOM 937 C C . SER A 1 119 ? 2.653 -10.292 -14.131 1.00 75.25 119 SER A C 1
ATOM 939 O O . SER A 1 119 ? 2.755 -11.329 -13.477 1.00 75.25 119 SER A O 1
ATOM 941 N N . VAL A 1 120 ? 1.750 -9.347 -13.857 1.00 77.56 120 VAL A N 1
ATOM 942 C CA . VAL A 1 120 ? 0.757 -9.470 -12.784 1.00 77.56 120 VAL A CA 1
ATOM 943 C C . VAL A 1 120 ? -0.236 -10.584 -13.143 1.00 77.56 120 VAL A C 1
ATOM 945 O O . VAL A 1 120 ? -1.017 -10.427 -14.085 1.00 77.56 120 VAL A O 1
ATOM 948 N N . PRO A 1 121 ? -0.272 -11.713 -12.410 1.00 85.75 121 PRO A N 1
ATOM 949 C CA . PRO A 1 121 ? -1.263 -12.754 -12.635 1.00 85.75 121 PRO A CA 1
ATOM 950 C C . PRO A 1 121 ? -2.593 -12.307 -12.015 1.00 85.75 121 PRO A C 1
ATOM 952 O O . PRO A 1 121 ? -2.948 -12.701 -10.903 1.00 85.75 121 PRO A O 1
ATOM 955 N N . TYR A 1 122 ? -3.341 -11.463 -12.733 1.00 85.31 122 TYR A N 1
ATOM 956 C CA . TYR A 1 122 ? -4.582 -10.857 -12.233 1.00 85.31 122 TYR A CA 1
ATOM 957 C C . TYR A 1 122 ? -5.597 -11.885 -11.724 1.00 85.31 122 TYR A C 1
ATOM 959 O O . TYR A 1 122 ? -6.271 -11.634 -10.733 1.00 85.31 122 TYR A O 1
ATOM 967 N N . HIS A 1 123 ? -5.651 -13.067 -12.338 1.00 88.12 123 HIS A N 1
ATOM 968 C CA . HIS A 1 123 ? -6.502 -14.174 -11.906 1.00 88.12 123 HIS A CA 1
ATOM 969 C C . HIS A 1 123 ? -6.183 -14.643 -10.477 1.00 88.12 123 HIS A C 1
ATOM 971 O O . HIS A 1 123 ? -7.103 -14.895 -9.709 1.00 88.12 123 HIS A O 1
ATOM 977 N N . ILE A 1 124 ? -4.904 -14.708 -10.088 1.00 88.88 124 ILE A N 1
ATOM 978 C CA . ILE A 1 124 ? -4.479 -15.080 -8.726 1.00 88.88 124 ILE A CA 1
ATOM 979 C C . ILE A 1 124 ? -4.567 -13.889 -7.781 1.00 88.88 124 ILE A C 1
ATOM 981 O O . ILE A 1 124 ? -4.993 -14.048 -6.639 1.00 88.88 124 ILE A O 1
ATOM 985 N N . ALA A 1 125 ? -4.218 -12.692 -8.260 1.00 88.94 125 ALA A N 1
ATOM 986 C CA . ALA A 1 125 ? -4.347 -11.471 -7.475 1.00 88.94 125 ALA A CA 1
ATOM 987 C C . ALA A 1 125 ? -5.800 -11.243 -7.026 1.00 88.94 125 ALA A C 1
ATOM 989 O O . ALA A 1 125 ? -6.053 -10.925 -5.867 1.00 88.94 125 ALA A O 1
ATOM 990 N N . LEU A 1 126 ? -6.766 -11.486 -7.916 1.00 91.75 126 LEU A N 1
ATOM 991 C CA . LEU A 1 126 ? -8.187 -11.278 -7.655 1.00 91.75 126 LEU A CA 1
ATOM 992 C C . LEU A 1 126 ? -8.691 -12.070 -6.440 1.00 91.75 126 LEU A C 1
ATOM 994 O O . LEU A 1 126 ? -9.479 -11.536 -5.663 1.00 91.75 126 LEU A O 1
ATOM 998 N N . TRP A 1 127 ? -8.203 -13.298 -6.234 1.00 92.81 127 TRP A N 1
ATOM 999 C CA . TRP A 1 127 ? -8.646 -14.171 -5.140 1.00 92.81 127 TRP A CA 1
ATOM 1000 C C . TRP A 1 127 ? -8.406 -13.607 -3.745 1.00 92.81 127 TRP A C 1
ATOM 1002 O O . TRP A 1 127 ? -9.117 -13.991 -2.825 1.00 92.81 127 TRP A O 1
ATOM 1012 N N . TRP A 1 128 ? -7.432 -12.717 -3.566 1.00 92.69 128 TRP A N 1
ATOM 1013 C CA . TRP A 1 128 ? -7.167 -12.086 -2.271 1.00 92.69 128 TRP A CA 1
ATOM 1014 C C . TRP A 1 128 ? -7.449 -10.582 -2.294 1.00 92.69 128 TRP A C 1
ATOM 1016 O O . TRP A 1 128 ? -7.959 -10.046 -1.311 1.00 92.69 128 TRP A O 1
ATOM 1026 N N . VAL A 1 129 ? -7.227 -9.913 -3.430 1.00 93.56 129 VAL A N 1
ATOM 1027 C CA . VAL A 1 129 ? -7.554 -8.493 -3.601 1.00 93.56 129 VAL A CA 1
ATOM 1028 C C . VAL A 1 129 ? -9.059 -8.262 -3.478 1.00 93.56 129 VAL A C 1
ATOM 1030 O O . VAL A 1 129 ? -9.469 -7.381 -2.726 1.00 93.56 129 VAL A O 1
ATOM 1033 N N . ALA A 1 130 ? -9.899 -9.054 -4.155 1.00 94.50 130 ALA A N 1
ATOM 1034 C CA . ALA A 1 130 ? -11.345 -8.848 -4.099 1.00 94.50 130 ALA A CA 1
ATOM 1035 C C . ALA A 1 130 ? -11.906 -9.040 -2.677 1.00 94.50 130 ALA A C 1
ATOM 1037 O O . ALA A 1 130 ? -12.600 -8.135 -2.208 1.00 94.50 130 ALA A O 1
ATOM 1038 N N . PRO A 1 131 ? -11.563 -10.111 -1.928 1.00 95.19 131 PRO A N 1
ATOM 1039 C CA . PRO A 1 131 ? -11.960 -10.216 -0.525 1.00 95.19 131 PRO A CA 1
ATOM 1040 C C . PRO A 1 131 ? -11.476 -9.056 0.343 1.00 95.19 131 PRO A C 1
ATOM 1042 O O . PRO A 1 131 ? -12.228 -8.603 1.201 1.00 95.19 131 PRO A O 1
ATOM 1045 N N . TYR A 1 132 ? -10.260 -8.542 0.121 1.00 95.12 132 TYR A N 1
ATOM 1046 C CA . TYR A 1 132 ? -9.738 -7.413 0.897 1.00 95.12 132 TYR A CA 1
ATOM 1047 C C . TYR A 1 132 ? -10.562 -6.147 0.680 1.00 95.12 132 TYR A C 1
ATOM 1049 O O . TYR A 1 132 ? -10.927 -5.475 1.645 1.00 95.12 132 TYR A O 1
ATOM 1057 N N . ILE A 1 133 ? -10.893 -5.846 -0.576 1.00 95.81 133 ILE A N 1
ATOM 1058 C CA . ILE A 1 133 ? -11.710 -4.682 -0.919 1.00 95.81 133 ILE A CA 1
ATOM 1059 C C . ILE A 1 133 ? -13.137 -4.847 -0.389 1.00 95.81 133 ILE A C 1
ATOM 1061 O O . ILE A 1 133 ? -13.633 -3.952 0.291 1.00 95.81 133 ILE A O 1
ATOM 1065 N N . VAL A 1 134 ? -13.784 -5.992 -0.633 1.00 97.00 134 VAL A N 1
ATOM 1066 C CA . VAL A 1 134 ? -15.161 -6.250 -0.174 1.00 97.00 134 VAL A CA 1
ATOM 1067 C C . VAL A 1 134 ? -15.249 -6.164 1.348 1.00 97.00 134 VAL A C 1
ATOM 1069 O O . VAL A 1 134 ? -16.093 -5.443 1.875 1.00 97.00 134 VAL A O 1
ATOM 1072 N N . PHE A 1 135 ? -14.343 -6.831 2.065 1.00 95.81 135 PHE A N 1
ATOM 1073 C CA . PHE A 1 135 ? -14.327 -6.796 3.524 1.00 95.81 135 PHE A CA 1
ATOM 1074 C C . PHE A 1 135 ? -14.032 -5.388 4.057 1.00 95.81 135 PHE A C 1
ATOM 1076 O O . PHE A 1 135 ? -14.696 -4.926 4.986 1.00 95.81 135 PHE A O 1
ATOM 1083 N N . GLY A 1 136 ? -13.098 -4.667 3.430 1.00 94.88 136 GLY A N 1
ATOM 1084 C CA . GLY A 1 136 ? -12.801 -3.278 3.767 1.00 94.88 136 GLY A CA 1
ATOM 1085 C C . GLY A 1 136 ? -14.006 -2.351 3.589 1.00 94.88 136 GLY A C 1
ATOM 1086 O O . GLY A 1 136 ? -14.258 -1.517 4.458 1.00 94.88 136 GLY A O 1
ATOM 1087 N N . ILE A 1 137 ? -14.787 -2.522 2.519 1.00 95.12 137 ILE A N 1
ATOM 1088 C CA . ILE A 1 137 ? -16.027 -1.767 2.287 1.00 95.12 137 ILE A CA 1
ATOM 1089 C C . ILE A 1 137 ? -17.075 -2.116 3.348 1.00 95.12 137 ILE A C 1
ATOM 1091 O O . ILE A 1 137 ? -17.655 -1.211 3.945 1.00 95.12 137 ILE A O 1
ATOM 1095 N N . CYS A 1 138 ? -17.291 -3.404 3.635 1.00 95.44 138 CYS A N 1
ATOM 1096 C CA . CYS A 1 138 ? -18.231 -3.834 4.671 1.00 95.44 138 CYS A CA 1
ATOM 1097 C C . CYS A 1 138 ? -17.902 -3.212 6.036 1.00 95.44 138 CYS A C 1
ATOM 1099 O O . CYS A 1 138 ? -18.802 -2.725 6.716 1.00 95.44 138 CYS A O 1
ATOM 1101 N N . LEU A 1 139 ? -16.623 -3.170 6.425 1.00 93.62 139 LEU A N 1
ATOM 1102 C CA . LEU A 1 139 ? -16.189 -2.541 7.677 1.00 93.62 139 LEU A CA 1
ATOM 1103 C C . LEU A 1 139 ? -16.494 -1.039 7.724 1.00 93.62 139 LEU A C 1
ATOM 1105 O O . LEU A 1 139 ? -16.971 -0.547 8.747 1.00 93.62 139 LEU A O 1
ATOM 1109 N N . LEU A 1 140 ? -16.247 -0.315 6.628 1.00 92.81 140 LEU A N 1
ATOM 1110 C CA . LEU A 1 140 ? -16.550 1.116 6.546 1.00 92.81 140 LEU A CA 1
ATOM 1111 C C . LEU A 1 140 ? -18.059 1.378 6.608 1.00 92.81 140 LEU A C 1
ATOM 1113 O O . LEU A 1 140 ? -18.486 2.270 7.336 1.00 92.81 140 LEU A O 1
ATOM 1117 N N . LEU A 1 141 ? -18.869 0.566 5.920 1.00 92.81 141 LEU A N 1
ATOM 1118 C CA . LEU A 1 141 ? -20.331 0.655 5.983 1.00 92.81 141 LEU A CA 1
ATOM 1119 C C . LEU A 1 141 ? -20.852 0.404 7.401 1.00 92.81 141 LEU A C 1
ATOM 1121 O O . LEU A 1 141 ? -21.670 1.173 7.898 1.00 92.81 141 LEU A O 1
ATOM 1125 N N . LEU A 1 142 ? -20.347 -0.627 8.084 1.00 90.38 142 LEU A N 1
ATOM 1126 C CA . LEU A 1 142 ? -20.711 -0.903 9.476 1.00 90.38 142 LEU A CA 1
ATOM 1127 C C . LEU A 1 142 ? -20.328 0.257 10.404 1.00 90.38 142 LEU A C 1
ATOM 1129 O O . LEU A 1 142 ? -21.109 0.625 11.281 1.00 90.38 142 LEU A O 1
ATOM 1133 N N . SER A 1 143 ? -19.150 0.854 10.197 1.00 88.56 143 SER A N 1
ATOM 1134 C CA . SER A 1 143 ? -18.708 2.031 10.951 1.00 88.56 143 SER A CA 1
ATOM 1135 C C . SER A 1 143 ? -19.639 3.225 10.725 1.00 88.56 143 SER A C 1
ATOM 1137 O O . SER A 1 143 ? -20.073 3.857 11.685 1.00 88.56 143 SER A O 1
ATOM 1139 N N . TYR A 1 144 ? -20.015 3.484 9.472 1.00 87.88 144 TYR A N 1
ATOM 1140 C CA . TYR A 1 144 ? -20.920 4.571 9.101 1.00 87.88 144 TYR A CA 1
ATOM 1141 C C . TYR A 1 144 ? -22.323 4.403 9.706 1.00 87.88 144 TYR A C 1
ATOM 1143 O O . TYR A 1 144 ? -22.879 5.342 10.277 1.00 87.88 144 TYR A O 1
ATOM 1151 N N . ILE A 1 145 ? -22.890 3.192 9.654 1.00 86.00 145 ILE A N 1
ATOM 1152 C CA . ILE A 1 145 ? -24.193 2.887 10.272 1.00 86.00 145 ILE A CA 1
ATOM 1153 C C . ILE A 1 145 ? -24.129 3.095 11.796 1.00 86.00 145 ILE A C 1
ATOM 1155 O O . ILE A 1 145 ? -25.064 3.611 12.406 1.00 86.00 145 ILE A O 1
ATOM 1159 N N . LYS A 1 146 ? -23.005 2.735 12.425 1.00 81.44 146 LYS A N 1
ATOM 1160 C CA . LYS A 1 146 ? -22.797 2.911 13.868 1.00 81.44 146 LYS A CA 1
ATOM 1161 C C . LYS A 1 146 ? -22.658 4.383 14.276 1.00 81.44 146 LYS A C 1
ATOM 1163 O O . LYS A 1 146 ? -23.130 4.749 15.348 1.00 81.44 146 LYS A O 1
ATOM 1168 N N . GLU A 1 147 ? -22.027 5.220 13.453 1.00 76.38 147 GLU A N 1
ATOM 1169 C CA . GLU A 1 147 ? -21.919 6.667 13.700 1.00 76.38 147 GLU A CA 1
ATOM 1170 C C . GLU A 1 147 ? -23.246 7.407 13.479 1.00 76.38 147 GLU A C 1
ATOM 1172 O O . GLU A 1 147 ? -23.581 8.309 14.245 1.00 76.38 147 GLU A O 1
ATOM 1177 N N . THR A 1 148 ? -24.026 7.005 12.473 1.00 62.47 148 THR A N 1
ATOM 1178 C CA . THR A 1 148 ? -25.318 7.631 12.132 1.00 62.47 148 THR A CA 1
ATOM 1179 C C . THR A 1 148 ? -26.460 7.260 13.081 1.00 62.47 148 THR A C 1
ATOM 1181 O O . THR A 1 148 ? -27.442 7.998 13.160 1.00 62.47 148 THR A O 1
ATOM 1184 N N . HIS A 1 149 ? -26.325 6.183 13.862 1.00 54.50 149 HIS A N 1
ATOM 1185 C CA . HIS A 1 149 ? -27.246 5.831 14.947 1.00 54.50 149 HIS A CA 1
ATOM 1186 C C . HIS A 1 149 ? -26.660 6.158 16.338 1.00 54.50 149 HIS A C 1
ATOM 1188 O O . HIS A 1 149 ? -26.231 5.253 17.059 1.00 54.50 149 HIS A O 1
ATOM 1194 N N . PRO A 1 150 ? -26.720 7.422 16.809 1.00 53.72 150 PRO A N 1
ATOM 1195 C CA . PRO A 1 150 ? -26.303 7.789 18.167 1.00 53.72 150 PRO A CA 1
ATOM 1196 C C . PRO A 1 150 ? -27.165 7.159 19.283 1.00 53.72 150 PRO A C 1
ATOM 1198 O O . PRO A 1 150 ? -26.822 7.272 20.456 1.00 53.72 150 PRO A O 1
ATOM 1201 N N . ILE A 1 151 ? -28.264 6.470 18.947 1.00 51.66 151 ILE A N 1
ATOM 1202 C CA . ILE A 1 151 ? -29.239 5.914 19.904 1.00 51.66 151 ILE A CA 1
ATOM 1203 C C . ILE A 1 151 ? -28.718 4.644 20.614 1.00 51.66 151 ILE A C 1
ATOM 1205 O O . ILE A 1 151 ? -29.216 4.294 21.678 1.00 51.66 151 ILE A O 1
ATOM 1209 N N . LEU A 1 152 ? -27.676 3.983 20.092 1.00 53.88 152 LEU A N 1
ATOM 1210 C CA . LEU A 1 152 ? -27.083 2.774 20.698 1.00 53.88 152 LEU A CA 1
ATOM 1211 C C . LEU A 1 152 ? -25.856 3.052 21.592 1.00 53.88 152 LEU A C 1
ATOM 1213 O O . LEU A 1 152 ? -25.216 2.116 22.066 1.00 53.88 152 LEU A O 1
ATOM 1217 N N . LYS A 1 153 ? -25.522 4.325 21.849 1.00 44.66 153 LYS A N 1
ATOM 1218 C CA . LYS A 1 153 ? -24.573 4.736 22.901 1.00 44.66 153 LYS A CA 1
ATOM 1219 C C . LYS A 1 153 ? -25.345 5.159 24.160 1.00 44.66 153 LYS A C 1
ATOM 1221 O O . LYS A 1 153 ? -25.374 6.337 24.513 1.00 44.66 153 LYS A O 1
ATOM 1226 N N . ARG A 1 154 ? -25.976 4.201 24.832 1.00 36.41 154 ARG A N 1
ATOM 1227 C CA . ARG A 1 154 ? -26.361 4.320 26.243 1.00 36.41 154 ARG A CA 1
ATOM 1228 C C . ARG A 1 154 ? -26.075 3.012 26.952 1.00 36.41 154 ARG A C 1
ATOM 1230 O O . ARG A 1 154 ? -26.475 1.969 26.397 1.00 36.41 154 ARG A O 1
#

Nearest PDB structures (foldseek):
  7sk7-assembly1_A  TM=5.296E-01  e=6.413E+00  Homo sapiens
  5zkq-assembly1_B  TM=5.253E-01  e=7.422E+00  Homo sapiens
  8fbi-assembly1_A-3  TM=2.664E-01  e=9.019E+00  synthetic construct

pLDDT: mean 86.48, std 10.53, range [36.41, 97.0]